Protein AF-A0A1Q6CGQ7-F1 (afdb_monomer)

Solvent-accessible surface area (backbone atoms only — not comparable to full-atom values): 7076 Å² total; per-residue (Å²): 108,68,66,56,53,50,49,49,57,49,50,59,50,43,74,74,65,78,58,80,64,65,74,59,46,64,61,37,69,80,29,73,63,43,56,51,52,49,45,46,42,61,25,47,51,44,30,48,53,50,38,45,49,40,64,42,50,50,39,47,55,44,47,71,73,70,48,56,66,70,58,40,39,51,51,42,19,49,54,59,32,58,75,46,66,91,48,56,72,70,55,39,51,51,46,32,54,50,35,41,51,44,42,52,49,34,66,76,64,72,35,59,67,61,41,26,53,53,43,23,53,50,38,47,49,44,61,73,74,70,104

Mean predicted aligned error: 9.24 Å

Foldseek 3Di:
DLVVVVVVVVVVVCVVPVDDDPPVCVVVVPDPNVVVVCLCVQQAVVLLVLLCVLLNPQLVVCVVVVHDLVVSLQVSLVVQLVVVVVDDPVVSVVSSVLSSVLSVCCVVVVDSVVSSVVRSVVRVCCVVPVD

Radius of gyration: 17.53 Å; Cα contacts (8 Å, |Δi|>4): 86; chains: 1; bounding box: 36×25×52 Å

Sequence (131 aa):
MFCTFISICFTFCYQWFDIEQSDFLDRLSDSALTLLLGFIVICLIGPVLEEIVYRGILFTVLQRTGMHTSLVLIITTSIFTFIHVQYDAQQLAFIFIYGLLLGIIRYKTNNILLCIAIHMIHNVYNLFFYI

Structure (mmCIF, N/CA/C/O backbone):
data_AF-A0A1Q6CGQ7-F1
#
_entry.id   AF-A0A1Q6CGQ7-F1
#
loop_
_atom_site.group_PDB
_atom_site.id
_atom_site.type_symbol
_atom_site.label_atom_id
_atom_site.label_alt_id
_atom_site.label_comp_id
_atom_site.label_asym_id
_atom_site.label_entity_id
_atom_site.label_seq_id
_atom_site.pdbx_PDB_ins_code
_atom_site.Cartn_x
_atom_site.Cartn_y
_atom_site.Cartn_z
_atom_site.occupancy
_atom_site.B_iso_or_equiv
_atom_site.auth_seq_id
_atom_site.auth_comp_id
_atom_site.auth_asym_id
_atom_site.auth_atom_id
_atom_site.pdbx_PDB_model_num
ATOM 1 N N . MET A 1 1 ? 2.271 -9.795 -9.336 1.00 51.25 1 MET A N 1
ATOM 2 C CA . MET A 1 1 ? 1.042 -10.363 -9.939 1.00 51.25 1 MET A CA 1
ATOM 3 C C . MET A 1 1 ? 0.122 -9.323 -10.614 1.00 51.25 1 MET A C 1
ATOM 5 O O . MET A 1 1 ? -0.874 -9.710 -11.210 1.00 51.25 1 MET A O 1
ATOM 9 N N . PHE A 1 2 ? 0.472 -8.026 -10.637 1.00 35.91 2 PHE A N 1
ATOM 10 C CA . PHE A 1 2 ? -0.165 -7.055 -11.548 1.00 35.91 2 PHE A CA 1
ATOM 11 C C . PHE A 1 2 ? 0.330 -7.219 -12.998 1.00 35.91 2 PHE A C 1
ATOM 13 O O . PHE A 1 2 ? -0.472 -7.205 -13.929 1.00 35.91 2 PHE A O 1
ATOM 20 N N . CYS A 1 3 ? 1.624 -7.519 -13.187 1.00 33.16 3 CYS A N 1
ATOM 21 C CA . CYS A 1 3 ? 2.181 -7.858 -14.502 1.00 33.16 3 CYS A CA 1
ATOM 22 C C . CYS A 1 3 ? 1.587 -9.144 -15.091 1.00 33.16 3 CYS A C 1
ATOM 24 O O . CYS A 1 3 ? 1.360 -9.188 -16.284 1.00 33.16 3 CYS A O 1
ATOM 26 N N . THR A 1 4 ? 1.238 -10.155 -14.288 1.00 42.06 4 THR A N 1
ATOM 27 C CA . THR A 1 4 ? 0.584 -11.376 -14.799 1.00 42.06 4 THR A CA 1
ATOM 28 C C . THR A 1 4 ? -0.872 -11.147 -15.200 1.00 42.06 4 THR A C 1
ATOM 30 O O . THR A 1 4 ? -1.334 -11.777 -16.139 1.00 42.06 4 THR A O 1
ATOM 33 N N . PHE A 1 5 ? -1.599 -10.232 -14.549 1.00 44.69 5 PHE A N 1
ATOM 34 C CA . PHE A 1 5 ? -2.975 -9.901 -14.944 1.00 44.69 5 PHE A CA 1
ATOM 35 C C . PHE A 1 5 ? -3.002 -9.096 -16.252 1.00 44.69 5 PHE A C 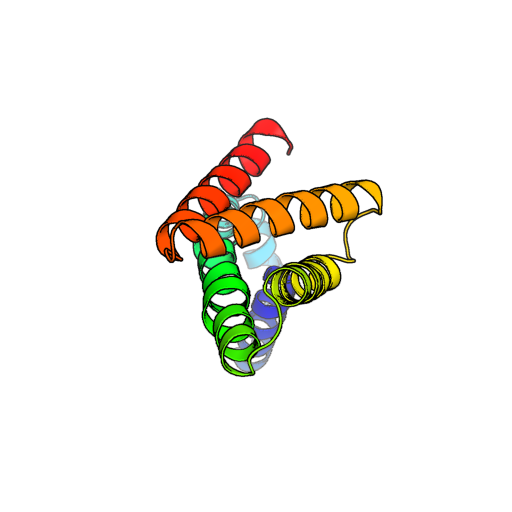1
ATOM 37 O O . PHE A 1 5 ? -3.797 -9.381 -17.143 1.00 44.69 5 PHE A O 1
ATOM 44 N N . ILE A 1 6 ? -2.059 -8.161 -16.409 1.00 50.44 6 ILE A N 1
ATOM 45 C CA . ILE A 1 6 ? -1.815 -7.455 -17.672 1.00 50.44 6 ILE A CA 1
ATOM 46 C C . ILE A 1 6 ? -1.343 -8.444 -18.745 1.00 50.44 6 ILE A C 1
ATOM 48 O O . ILE A 1 6 ? -1.924 -8.460 -19.821 1.00 50.44 6 ILE A O 1
ATOM 52 N N . SER A 1 7 ? -0.394 -9.340 -18.454 1.00 49.06 7 SER A N 1
ATOM 53 C CA . SER A 1 7 ? 0.033 -10.386 -19.392 1.00 49.06 7 SER A CA 1
ATOM 54 C C . SER A 1 7 ? -1.120 -11.296 -19.815 1.00 49.06 7 SER A C 1
ATOM 56 O O . SER A 1 7 ? -1.188 -11.634 -20.988 1.00 49.06 7 SER A O 1
ATOM 58 N N . ILE A 1 8 ? -2.058 -11.653 -18.930 1.00 54.72 8 ILE A N 1
ATOM 59 C CA . ILE A 1 8 ? -3.236 -12.464 -19.287 1.00 54.72 8 ILE A CA 1
ATOM 60 C C . ILE A 1 8 ? -4.188 -11.674 -20.194 1.00 54.72 8 ILE A C 1
ATOM 62 O O . ILE A 1 8 ? -4.586 -12.189 -21.235 1.00 54.72 8 ILE A O 1
ATOM 66 N N . CYS A 1 9 ? -4.500 -10.416 -19.864 1.00 52.16 9 CYS A N 1
ATOM 67 C CA . CYS A 1 9 ? -5.338 -9.556 -20.709 1.00 52.16 9 CYS A CA 1
ATOM 68 C C . CYS A 1 9 ? -4.704 -9.286 -22.086 1.00 52.16 9 CYS A C 1
ATOM 70 O O . CYS A 1 9 ? -5.399 -9.301 -23.100 1.00 52.16 9 CYS A O 1
ATOM 72 N N . PHE A 1 10 ? -3.385 -9.086 -22.140 1.00 54.19 10 PHE A N 1
ATOM 73 C CA . PHE A 1 10 ? -2.638 -8.925 -23.388 1.00 54.19 10 PHE A CA 1
ATOM 74 C C . PHE A 1 10 ? -2.587 -10.230 -24.190 1.00 54.19 10 PHE A C 1
ATOM 76 O O . PHE A 1 10 ? -2.827 -10.200 -25.391 1.00 54.19 10 PHE A O 1
ATOM 83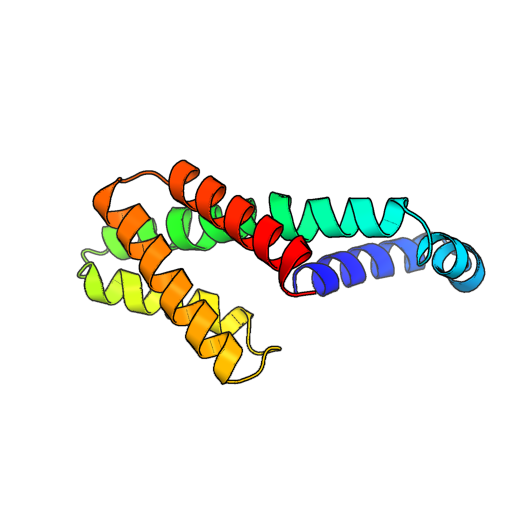 N N . THR A 1 11 ? -2.364 -11.377 -23.541 1.00 54.06 11 THR A N 1
ATOM 84 C CA . THR A 1 11 ? -2.369 -12.700 -24.195 1.00 54.06 11 THR A CA 1
ATOM 85 C C . THR A 1 11 ? -3.734 -13.004 -24.816 1.00 54.06 11 THR A C 1
ATOM 87 O O . THR A 1 11 ? -3.801 -13.466 -25.951 1.00 54.06 11 THR A O 1
ATOM 90 N N . PHE A 1 12 ? -4.826 -12.654 -24.128 1.00 53.25 12 PHE A N 1
ATOM 91 C CA . PHE A 1 12 ? -6.191 -12.812 -24.642 1.00 53.25 12 PHE A CA 1
ATOM 92 C C . PHE A 1 12 ? -6.471 -11.923 -25.866 1.00 53.25 12 PHE A C 1
ATOM 94 O O . PHE A 1 12 ? -7.191 -12.330 -26.775 1.00 53.25 12 PHE A O 1
ATOM 101 N N . CYS A 1 13 ? -5.879 -10.724 -25.906 1.00 51.56 13 CYS A N 1
ATOM 102 C CA . CYS A 1 13 ? -5.975 -9.801 -27.038 1.00 51.56 13 CYS A CA 1
ATOM 103 C C . CYS A 1 13 ? -5.171 -10.311 -28.250 1.00 51.56 13 CYS A C 1
ATOM 105 O O . CYS A 1 13 ? -5.694 -10.348 -29.360 1.00 51.56 13 CYS A O 1
ATOM 107 N N . TYR A 1 14 ? -3.940 -10.796 -28.043 1.00 53.97 14 TYR A N 1
ATOM 108 C CA . TYR A 1 14 ? -3.113 -11.382 -29.110 1.00 53.97 14 TYR A CA 1
ATOM 109 C C . TYR A 1 14 ? -3.772 -12.595 -29.769 1.00 53.97 14 TYR A C 1
ATOM 111 O O . TYR A 1 14 ? -3.732 -12.735 -30.989 1.00 53.97 14 TYR A O 1
ATOM 119 N N . GLN A 1 15 ? -4.440 -13.431 -28.974 1.00 52.06 15 GLN A N 1
ATOM 120 C CA . GLN A 1 15 ? -5.095 -14.644 -29.455 1.00 52.06 15 GLN A CA 1
ATOM 121 C C . GLN A 1 15 ? -6.335 -14.373 -30.331 1.00 52.06 15 GLN A C 1
ATOM 123 O O . GLN A 1 15 ? -6.761 -15.256 -31.068 1.00 52.06 15 GLN A O 1
ATOM 128 N N . TRP A 1 16 ? -6.906 -13.163 -30.274 1.00 54.00 16 TRP A N 1
ATOM 129 C CA . TRP A 1 16 ? -8.066 -12.746 -31.078 1.00 54.00 16 TRP A CA 1
ATOM 130 C C . TRP A 1 16 ? -7.700 -11.999 -32.370 1.00 54.00 16 TRP A C 1
ATOM 132 O O . TRP A 1 16 ? -8.543 -11.902 -33.261 1.00 54.00 16 TRP A O 1
ATOM 142 N N . PHE A 1 17 ? -6.477 -11.466 -32.475 1.00 56.16 17 PHE A N 1
ATOM 143 C CA . PHE A 1 17 ? -6.040 -10.618 -33.595 1.00 56.16 17 PHE A CA 1
ATOM 144 C C . PHE A 1 17 ? -4.965 -11.242 -34.500 1.00 56.16 17 PHE A C 1
ATOM 146 O O . PHE A 1 17 ? -4.551 -10.589 -35.453 1.00 56.16 17 PHE A O 1
ATOM 153 N N . ASP A 1 18 ? -4.545 -12.485 -34.238 1.00 48.19 18 ASP A N 1
ATOM 154 C CA . ASP A 1 18 ? -3.626 -13.268 -35.090 1.00 48.19 18 ASP A CA 1
ATOM 155 C C . ASP A 1 18 ? -2.319 -12.516 -35.441 1.00 48.19 18 ASP A C 1
ATOM 157 O O . ASP A 1 18 ? -1.840 -12.513 -36.573 1.00 48.19 18 ASP A O 1
ATOM 161 N N . ILE A 1 19 ? -1.756 -11.808 -34.453 1.00 57.69 19 ILE A N 1
ATOM 162 C CA . ILE A 1 19 ? -0.511 -11.036 -34.589 1.00 57.69 19 ILE A CA 1
ATOM 163 C C . ILE A 1 19 ? 0.666 -11.930 -34.173 1.00 57.69 19 ILE A C 1
ATOM 165 O O . ILE A 1 19 ? 0.722 -12.366 -33.021 1.00 57.69 19 ILE A O 1
ATOM 169 N N . GLU A 1 20 ? 1.624 -12.174 -35.078 1.00 52.62 20 GLU A N 1
ATOM 170 C CA . GLU A 1 20 ? 2.856 -12.916 -34.765 1.00 52.62 20 GLU A CA 1
ATOM 171 C C . GLU A 1 20 ? 3.658 -12.222 -33.650 1.00 52.62 20 GLU A C 1
ATOM 173 O O . GLU A 1 20 ? 4.081 -11.069 -33.750 1.00 52.62 20 GLU A O 1
ATOM 178 N N . GLN A 1 21 ? 3.827 -12.953 -32.548 1.00 56.19 21 GLN A N 1
ATOM 179 C CA . GLN A 1 21 ? 4.215 -12.446 -31.234 1.00 56.19 21 GLN A CA 1
ATOM 180 C C . GLN A 1 21 ? 5.735 -12.246 -31.060 1.00 56.19 21 GLN A C 1
ATOM 182 O O . GLN A 1 21 ? 6.146 -11.444 -30.224 1.00 56.19 21 GLN A O 1
ATOM 187 N N . SER A 1 22 ? 6.579 -12.946 -31.822 1.00 51.12 22 SER A N 1
ATOM 188 C CA . SER A 1 22 ? 8.020 -13.048 -31.537 1.00 51.12 22 SER A CA 1
ATOM 189 C C . SER A 1 22 ? 8.831 -11.816 -31.955 1.00 51.12 22 SER A C 1
ATOM 191 O O . SER A 1 22 ? 9.580 -11.282 -31.146 1.00 51.12 22 SER A O 1
ATOM 193 N N . A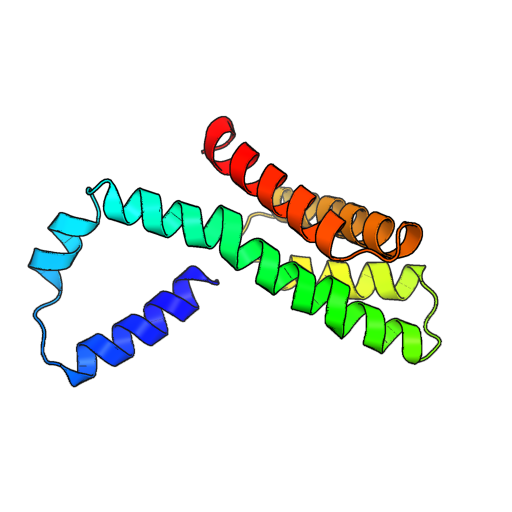SP A 1 23 ? 8.631 -11.282 -33.164 1.00 54.06 23 ASP A N 1
ATOM 194 C CA . ASP A 1 23 ? 9.492 -10.207 -33.695 1.00 54.06 23 ASP A CA 1
ATOM 195 C C . ASP A 1 23 ? 9.175 -8.813 -33.122 1.00 54.06 23 ASP A C 1
ATOM 197 O O . ASP A 1 23 ? 10.041 -7.936 -33.042 1.00 54.06 23 ASP A O 1
ATOM 201 N N . PHE A 1 24 ? 7.922 -8.584 -32.720 1.00 55.19 24 PHE A N 1
ATOM 202 C CA . PHE A 1 24 ? 7.486 -7.311 -32.142 1.00 55.19 24 PHE A CA 1
ATOM 203 C C . PHE A 1 24 ? 7.818 -7.218 -30.650 1.00 55.19 24 PHE A C 1
ATOM 205 O O . PHE A 1 24 ? 8.241 -6.159 -30.182 1.00 55.19 24 PHE A O 1
ATOM 212 N N . LEU A 1 25 ? 7.673 -8.319 -29.905 1.00 54.94 25 LEU A N 1
ATOM 213 C CA . LEU A 1 25 ? 7.983 -8.344 -28.477 1.00 54.94 25 LEU A CA 1
ATOM 214 C C . LEU A 1 25 ? 9.489 -8.302 -28.203 1.00 54.94 25 LEU A C 1
ATOM 216 O O . LEU A 1 25 ? 9.875 -7.581 -27.289 1.00 54.94 25 LEU A O 1
ATOM 220 N N . ASP A 1 26 ? 10.325 -8.942 -29.025 1.00 56.47 26 ASP A N 1
ATOM 221 C CA . ASP A 1 26 ? 11.791 -8.892 -28.875 1.00 56.47 26 ASP A CA 1
ATOM 222 C C . ASP A 1 26 ? 12.372 -7.496 -29.167 1.00 56.47 26 ASP A C 1
ATOM 224 O O . ASP A 1 26 ? 13.368 -7.075 -28.582 1.00 56.47 26 ASP A O 1
ATOM 228 N N . ARG A 1 27 ? 11.727 -6.712 -30.041 1.00 54.38 27 ARG A N 1
ATOM 229 C CA . ARG A 1 27 ? 12.113 -5.312 -30.297 1.00 54.38 27 ARG A CA 1
ATOM 230 C C . ARG A 1 27 ? 11.604 -4.341 -29.238 1.00 54.38 27 ARG A C 1
ATOM 232 O O . ARG A 1 27 ? 12.178 -3.266 -29.061 1.00 54.38 27 ARG A O 1
ATOM 239 N N . LEU A 1 28 ? 10.518 -4.693 -28.557 1.00 55.06 28 LEU A N 1
ATOM 240 C CA . LEU A 1 28 ? 9.957 -3.891 -27.479 1.00 55.06 28 LEU A CA 1
ATOM 241 C C . LEU A 1 28 ? 10.612 -4.197 -26.134 1.00 55.06 28 LEU A C 1
ATOM 243 O O . LEU A 1 28 ? 10.778 -3.259 -25.353 1.00 55.06 28 LEU A O 1
ATOM 247 N N . SER A 1 29 ? 11.013 -5.439 -25.859 1.00 55.72 29 SER A N 1
ATOM 248 C CA . SER A 1 29 ? 11.592 -5.864 -24.577 1.00 55.72 29 SER A CA 1
ATOM 249 C C . SER A 1 29 ? 12.863 -5.097 -24.201 1.00 55.72 29 SER A C 1
ATOM 251 O O . SER A 1 29 ? 13.039 -4.792 -23.026 1.00 55.72 29 SER A O 1
ATOM 253 N N . ASP A 1 30 ? 13.666 -4.682 -25.188 1.00 57.34 30 ASP A N 1
ATOM 254 C CA . ASP A 1 30 ? 14.887 -3.873 -25.007 1.00 57.34 30 ASP A CA 1
ATOM 255 C C . ASP A 1 30 ? 14.678 -2.360 -25.209 1.00 57.34 30 ASP A C 1
ATOM 257 O O . ASP A 1 30 ? 15.617 -1.561 -25.171 1.00 57.34 30 ASP A O 1
ATOM 261 N N . SER A 1 31 ? 13.439 -1.925 -25.441 1.00 67.38 31 SER A N 1
ATOM 262 C CA . SER A 1 31 ? 13.145 -0.528 -25.753 1.00 67.38 31 SER A CA 1
ATOM 263 C C . SER A 1 31 ? 12.847 0.292 -24.495 1.00 67.38 31 SER A C 1
ATOM 265 O O . SER A 1 31 ? 12.182 -0.164 -23.562 1.00 67.38 31 SER A O 1
ATOM 267 N N . ALA A 1 32 ? 13.252 1.566 -24.504 1.00 78.62 32 ALA A N 1
ATOM 268 C CA . ALA A 1 32 ? 12.906 2.545 -23.468 1.00 78.62 32 ALA A CA 1
ATOM 269 C C . ALA A 1 32 ? 11.391 2.607 -23.167 1.00 78.62 32 ALA A C 1
ATOM 271 O O . ALA A 1 32 ? 10.992 3.004 -22.073 1.00 78.62 32 ALA A O 1
ATOM 272 N N . LEU A 1 33 ? 10.548 2.180 -24.115 1.00 79.62 33 LEU A N 1
ATOM 273 C CA . LEU A 1 33 ? 9.104 2.085 -23.949 1.00 79.62 33 LEU A CA 1
ATOM 274 C C . LEU A 1 33 ? 8.695 1.013 -22.927 1.00 79.62 33 LEU A C 1
ATOM 276 O O . LEU A 1 33 ? 7.822 1.279 -22.106 1.00 79.62 33 LEU A O 1
ATOM 280 N N . THR A 1 34 ? 9.328 -0.162 -22.919 1.00 77.81 34 THR A N 1
ATOM 281 C CA . THR A 1 34 ? 9.009 -1.224 -21.945 1.00 77.81 34 THR A CA 1
ATOM 282 C C . THR A 1 34 ? 9.415 -0.821 -20.534 1.00 77.81 34 THR A C 1
ATOM 284 O O . THR A 1 34 ? 8.634 -1.002 -19.600 1.00 77.81 34 THR A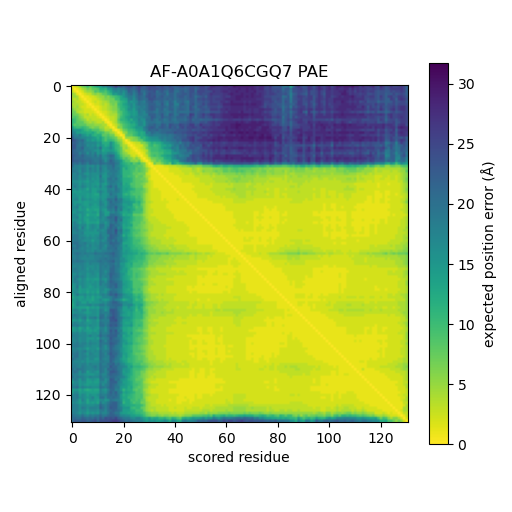 O 1
ATOM 287 N N . LEU A 1 35 ? 10.581 -0.187 -20.377 1.00 81.19 35 LEU A N 1
ATOM 288 C CA . LEU A 1 35 ? 11.009 0.373 -19.091 1.00 81.19 35 LEU A CA 1
ATOM 289 C C . LEU A 1 35 ? 10.052 1.470 -18.607 1.00 81.19 35 LEU A C 1
ATOM 291 O O . LEU A 1 35 ? 9.668 1.482 -17.438 1.00 81.19 35 LEU A O 1
ATOM 295 N N . LEU A 1 36 ? 9.611 2.353 -19.508 1.00 85.38 36 LEU A N 1
ATOM 296 C CA . LEU A 1 36 ? 8.642 3.401 -19.192 1.00 85.38 36 LEU A CA 1
ATOM 297 C C . LEU A 1 36 ? 7.285 2.821 -18.764 1.00 85.38 36 LEU A C 1
ATOM 299 O O . LEU A 1 36 ? 6.714 3.262 -17.768 1.00 85.38 36 LEU A O 1
ATOM 303 N N . LEU A 1 37 ? 6.770 1.820 -19.481 1.00 84.50 37 LEU A N 1
ATOM 304 C CA . LEU A 1 37 ? 5.514 1.155 -19.128 1.00 84.50 37 LEU A CA 1
ATOM 305 C C . LEU A 1 37 ? 5.629 0.404 -17.795 1.00 84.50 37 LEU A C 1
ATOM 307 O O . LEU A 1 37 ? 4.736 0.517 -16.954 1.00 84.50 37 LEU A O 1
ATOM 311 N N . GLY A 1 38 ? 6.742 -0.299 -17.569 1.00 82.38 38 GLY A N 1
ATOM 312 C CA . GLY A 1 38 ? 7.044 -0.959 -16.300 1.00 82.38 38 GLY A CA 1
ATOM 313 C C . GLY A 1 38 ? 7.070 0.028 -15.134 1.00 82.38 38 GLY A C 1
ATOM 314 O O . GLY A 1 38 ? 6.402 -0.204 -14.127 1.00 82.38 38 GLY A O 1
ATOM 315 N N . PHE A 1 39 ? 7.747 1.169 -15.301 1.00 87.75 39 PHE A N 1
ATOM 316 C CA . PHE A 1 39 ? 7.762 2.258 -14.322 1.00 87.75 39 PHE A CA 1
ATOM 317 C C . PHE A 1 39 ? 6.347 2.754 -14.004 1.00 87.75 39 PHE A C 1
ATOM 319 O O . PHE A 1 39 ? 5.961 2.821 -12.839 1.00 87.75 39 PHE A O 1
ATOM 326 N N . ILE A 1 40 ? 5.543 3.068 -15.025 1.00 88.25 40 ILE A N 1
ATOM 327 C CA . ILE A 1 40 ? 4.180 3.582 -14.827 1.00 88.25 40 ILE A CA 1
ATOM 328 C C . ILE A 1 40 ? 3.332 2.575 -14.042 1.00 88.25 40 ILE A C 1
ATOM 330 O O . ILE A 1 40 ? 2.625 2.955 -13.107 1.00 88.25 40 ILE A O 1
ATOM 334 N N . VAL A 1 41 ? 3.407 1.287 -14.382 1.00 87.25 41 VAL A N 1
ATOM 335 C CA . VAL A 1 41 ? 2.602 0.260 -13.713 1.00 87.25 41 VAL A CA 1
ATOM 336 C C . VAL A 1 41 ? 3.089 0.005 -12.287 1.00 87.25 41 VAL A C 1
ATOM 338 O O . VAL A 1 41 ? 2.275 0.017 -11.368 1.00 87.25 41 VAL A O 1
ATOM 341 N N . ILE A 1 42 ? 4.389 -0.208 -12.082 1.00 87.38 42 ILE A N 1
ATOM 342 C CA . ILE A 1 42 ? 4.954 -0.622 -10.787 1.00 87.38 42 ILE A CA 1
ATOM 343 C C . ILE A 1 42 ? 5.011 0.546 -9.800 1.00 87.38 42 ILE A C 1
ATOM 345 O O . ILE A 1 42 ? 4.717 0.373 -8.617 1.00 87.38 42 ILE A O 1
ATOM 349 N N . CYS A 1 43 ? 5.382 1.739 -10.262 1.00 91.81 43 CYS A N 1
ATOM 350 C CA . CYS A 1 43 ? 5.629 2.876 -9.381 1.00 91.81 43 CYS A CA 1
ATOM 351 C C . CYS A 1 43 ? 4.420 3.795 -9.219 1.00 91.81 43 CYS A C 1
ATOM 353 O O . CYS A 1 43 ? 4.348 4.489 -8.209 1.00 91.81 43 CYS A O 1
ATOM 355 N N . LEU A 1 44 ? 3.484 3.819 -10.177 1.00 92.12 44 LEU A N 1
ATOM 356 C CA . LEU A 1 44 ? 2.342 4.737 -10.136 1.00 92.12 44 LEU A CA 1
ATOM 357 C C . LEU A 1 44 ? 1.014 3.989 -10.003 1.00 92.12 44 LEU A C 1
ATOM 359 O O . LEU A 1 44 ? 0.345 4.106 -8.981 1.00 92.12 44 LEU A O 1
ATOM 363 N N . ILE A 1 45 ? 0.622 3.209 -11.012 1.00 92.06 45 ILE A N 1
ATOM 364 C CA . ILE A 1 45 ? -0.728 2.626 -11.079 1.00 92.06 45 ILE A CA 1
ATOM 365 C C . ILE A 1 45 ? -0.940 1.563 -9.994 1.00 92.06 45 ILE A C 1
ATOM 367 O O . ILE A 1 45 ? -1.969 1.587 -9.318 1.00 92.06 45 ILE A O 1
ATOM 371 N N . GLY A 1 46 ? 0.026 0.661 -9.804 1.00 91.94 46 GLY A N 1
ATOM 372 C CA . GLY A 1 46 ? -0.018 -0.393 -8.787 1.00 91.94 46 GLY A CA 1
ATOM 373 C C . GLY A 1 46 ? -0.286 0.168 -7.388 1.00 91.94 46 GLY A C 1
ATOM 374 O O . GLY A 1 46 ? -1.332 -0.151 -6.820 1.00 91.94 46 GLY A O 1
ATOM 375 N N . PRO A 1 47 ? 0.557 1.087 -6.875 1.00 96.31 47 PRO A N 1
ATOM 376 C CA . PRO A 1 47 ? 0.349 1.725 -5.577 1.00 96.31 47 PRO A CA 1
ATOM 377 C C . PRO A 1 47 ? -1.018 2.398 -5.414 1.00 96.31 47 PRO A C 1
ATOM 379 O O . PRO A 1 47 ? -1.634 2.274 -4.358 1.00 96.31 47 PRO A O 1
ATOM 382 N N . VAL A 1 48 ? -1.543 3.076 -6.447 1.00 98.19 48 VAL A N 1
ATOM 383 C CA . VAL A 1 48 ? -2.897 3.668 -6.386 1.00 98.19 48 VAL A CA 1
ATOM 384 C C . VAL A 1 48 ? -3.946 2.593 -6.131 1.00 98.19 48 VAL A C 1
ATOM 386 O O . VAL A 1 48 ? -4.765 2.727 -5.221 1.00 98.19 48 VAL A O 1
ATOM 389 N N . LEU A 1 49 ? -3.938 1.539 -6.947 1.00 97.44 49 LEU A N 1
ATOM 390 C CA . LEU A 1 49 ? -4.947 0.487 -6.886 1.00 97.44 49 LEU A CA 1
ATOM 391 C C . LEU A 1 49 ? -4.847 -0.298 -5.580 1.00 97.44 49 LEU A C 1
ATOM 393 O O . LEU A 1 49 ? -5.863 -0.545 -4.931 1.00 97.44 49 LEU A O 1
ATOM 397 N N . GLU A 1 50 ? -3.631 -0.626 -5.157 1.00 97.88 50 GLU A N 1
ATOM 398 C CA . GLU A 1 50 ? -3.378 -1.323 -3.902 1.00 97.88 50 GLU A CA 1
ATOM 399 C C . GLU A 1 50 ? -3.877 -0.512 -2.700 1.00 97.88 50 GLU A C 1
ATOM 401 O O . GLU A 1 50 ? -4.649 -1.026 -1.888 1.00 97.88 50 GLU A O 1
ATOM 406 N N . GLU A 1 51 ? -3.539 0.775 -2.594 1.00 98.50 51 GLU A N 1
ATOM 407 C CA . GLU A 1 51 ? -4.006 1.590 -1.470 1.00 98.50 51 GLU A CA 1
ATOM 408 C C . GLU A 1 51 ? -5.525 1.807 -1.482 1.00 98.50 51 GLU A C 1
ATOM 410 O O . GLU A 1 51 ? -6.154 1.771 -0.421 1.00 98.50 51 GLU A O 1
ATOM 415 N N . ILE A 1 52 ? -6.151 1.975 -2.654 1.00 98.44 52 ILE A N 1
ATOM 416 C CA . ILE A 1 52 ? -7.616 2.070 -2.755 1.00 98.44 52 ILE A CA 1
ATOM 417 C C . ILE A 1 52 ? -8.271 0.782 -2.252 1.00 98.44 52 ILE A C 1
ATOM 419 O O . ILE A 1 52 ? -9.216 0.850 -1.464 1.00 98.44 52 ILE A O 1
ATOM 423 N N . VAL A 1 53 ? -7.773 -0.385 -2.659 1.00 98.31 53 VAL A N 1
ATOM 424 C CA . VAL A 1 53 ? -8.338 -1.679 -2.256 1.00 98.31 53 VAL A CA 1
ATOM 425 C C . VAL A 1 53 ? -8.116 -1.933 -0.766 1.00 98.31 53 VAL A C 1
ATOM 427 O O . VAL A 1 53 ? -9.077 -2.187 -0.037 1.00 98.31 53 VAL A O 1
ATOM 430 N N . TYR A 1 54 ? -6.875 -1.834 -0.287 1.00 98.06 54 TYR A N 1
ATOM 431 C CA . TYR A 1 54 ? -6.522 -2.267 1.063 1.00 98.06 54 TYR A CA 1
ATOM 432 C C . TYR A 1 54 ? -6.785 -1.199 2.126 1.00 98.06 54 TYR A C 1
ATOM 434 O O . TYR A 1 54 ? -7.342 -1.526 3.171 1.00 98.06 54 TYR A O 1
ATOM 442 N N . ARG A 1 55 ? -6.424 0.069 1.880 1.00 98.25 55 ARG A N 1
ATOM 443 C CA . ARG A 1 55 ? -6.524 1.179 2.858 1.00 98.25 55 ARG A CA 1
ATOM 444 C C . ARG A 1 55 ? -7.777 2.032 2.654 1.00 98.25 55 ARG A C 1
ATOM 446 O O . ARG A 1 55 ? -8.235 2.696 3.587 1.00 98.25 55 ARG A O 1
ATOM 453 N N . GLY A 1 56 ? -8.344 2.014 1.452 1.00 98.06 56 GLY A N 1
ATOM 454 C CA . GLY A 1 56 ? -9.642 2.598 1.144 1.00 98.06 56 GLY A CA 1
ATOM 455 C C . GLY A 1 56 ? -10.773 1.648 1.521 1.00 98.06 56 GLY A C 1
ATOM 456 O O . GLY A 1 56 ? -11.401 1.820 2.562 1.00 98.06 56 GLY A O 1
ATOM 457 N N . ILE A 1 57 ? -11.035 0.650 0.684 1.00 98.38 57 ILE A N 1
ATOM 458 C CA . ILE A 1 57 ? -12.229 -0.198 0.756 1.00 98.38 57 ILE A CA 1
ATOM 459 C C . ILE A 1 57 ? -12.155 -1.158 1.945 1.00 98.38 57 ILE A C 1
ATOM 461 O O . ILE A 1 57 ? -12.963 -1.045 2.866 1.00 98.38 57 ILE A O 1
ATOM 465 N N . LEU A 1 58 ? -11.186 -2.077 1.956 1.00 98.31 58 LEU A N 1
ATOM 466 C CA . LEU A 1 58 ? -11.129 -3.159 2.940 1.00 98.31 58 LEU A CA 1
ATOM 467 C C . LEU A 1 58 ? -10.986 -2.624 4.370 1.00 98.31 58 LEU A C 1
ATOM 469 O O . LEU A 1 58 ? -11.765 -2.993 5.247 1.00 98.31 58 LEU A O 1
ATOM 473 N N . PHE A 1 59 ? -10.041 -1.707 4.594 1.00 98.44 59 PHE A N 1
ATOM 474 C CA . PHE A 1 59 ? -9.842 -1.062 5.892 1.00 98.44 59 PHE A CA 1
ATOM 475 C C . PHE A 1 59 ? -11.118 -0.378 6.403 1.00 98.44 59 PHE A C 1
ATOM 477 O O . PHE A 1 59 ? -11.503 -0.564 7.556 1.00 98.44 59 PHE A O 1
ATOM 484 N N . THR A 1 60 ? -11.809 0.379 5.542 1.00 98.00 60 THR A N 1
ATOM 485 C CA . THR A 1 60 ? -13.040 1.091 5.921 1.00 98.00 60 THR A CA 1
ATOM 486 C C . THR A 1 60 ? -14.183 0.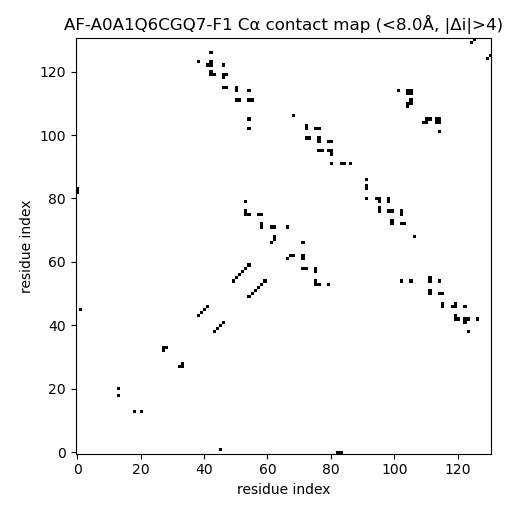126 6.216 1.00 98.00 60 THR A C 1
ATOM 488 O O . THR A 1 60 ? -14.914 0.329 7.184 1.00 98.00 60 THR A O 1
ATOM 491 N N . VAL A 1 61 ? -14.344 -0.927 5.409 1.00 98.38 61 VAL A N 1
ATOM 492 C CA . VAL A 1 61 ? -15.371 -1.956 5.627 1.00 98.38 61 VAL A CA 1
ATOM 493 C C . VAL A 1 61 ? -15.165 -2.626 6.982 1.00 98.38 61 VAL A C 1
ATOM 495 O O . VAL A 1 61 ? -16.103 -2.669 7.772 1.00 98.38 61 VAL A O 1
ATOM 498 N N . LEU A 1 62 ? -13.943 -3.066 7.290 1.00 98.25 62 LEU A N 1
ATOM 499 C CA . LEU A 1 62 ? -13.628 -3.716 8.564 1.00 98.25 62 LEU A CA 1
ATOM 500 C C . LEU A 1 62 ? -13.795 -2.769 9.761 1.00 98.25 62 LEU A C 1
ATOM 502 O O . LEU A 1 62 ? -14.361 -3.160 10.776 1.00 98.25 62 LEU A O 1
ATOM 506 N N . GLN A 1 63 ? -13.385 -1.501 9.653 1.00 97.06 63 GLN A N 1
ATOM 507 C CA . GLN A 1 63 ? -13.646 -0.532 10.724 1.00 97.06 63 GLN A CA 1
ATOM 508 C C . GLN A 1 63 ? -15.145 -0.315 10.967 1.00 97.06 63 GLN A C 1
ATOM 510 O O . GLN A 1 63 ? -15.575 -0.204 12.115 1.00 97.06 63 GLN A O 1
ATOM 515 N N . ARG A 1 64 ? -15.962 -0.288 9.906 1.00 97.38 64 ARG A N 1
ATOM 516 C CA . ARG A 1 64 ? -17.419 -0.108 10.015 1.00 97.38 64 ARG A CA 1
ATOM 517 C C . ARG A 1 64 ? -18.133 -1.277 10.686 1.00 97.38 64 ARG A C 1
ATOM 519 O O . ARG A 1 64 ? -19.224 -1.068 11.205 1.00 97.38 64 ARG A O 1
ATOM 526 N N . THR A 1 65 ? -17.536 -2.470 10.739 1.00 97.81 65 THR A N 1
ATOM 527 C CA . THR A 1 65 ? -18.102 -3.585 11.519 1.00 97.81 65 THR A CA 1
ATOM 528 C C . THR A 1 65 ? -17.893 -3.421 13.029 1.00 97.81 65 THR A C 1
ATOM 530 O O . THR A 1 65 ? -18.286 -4.301 13.788 1.00 97.81 65 THR A O 1
ATOM 533 N N . GLY A 1 66 ? -17.235 -2.345 13.480 1.00 96.50 66 GLY A N 1
ATOM 534 C CA . GLY A 1 66 ? -16.848 -2.150 14.879 1.00 96.50 66 GLY A CA 1
ATOM 535 C C . GLY A 1 66 ? -15.595 -2.933 15.280 1.00 96.50 66 GLY A C 1
ATOM 536 O O . GLY A 1 66 ? -15.304 -3.065 16.468 1.00 96.50 66 GLY A O 1
ATOM 537 N N . MET A 1 67 ? -14.849 -3.471 14.309 1.00 97.69 67 MET A N 1
ATOM 538 C CA . MET A 1 67 ? -13.615 -4.201 14.580 1.00 97.69 67 MET A CA 1
ATOM 539 C C . MET A 1 67 ? -12.556 -3.276 15.191 1.00 97.69 67 MET A C 1
ATOM 541 O O . MET A 1 67 ? -12.330 -2.163 14.713 1.00 97.69 67 MET A O 1
ATOM 545 N N . HIS A 1 68 ? -11.859 -3.761 16.221 1.00 97.62 68 HIS A N 1
ATOM 546 C CA . HIS A 1 68 ? -10.777 -3.011 16.851 1.00 97.62 68 HIS A CA 1
ATOM 547 C C . HIS A 1 68 ? -9.673 -2.670 15.839 1.00 97.62 68 HIS A C 1
ATOM 549 O O . HIS A 1 68 ? -9.215 -3.543 15.099 1.00 97.62 68 HIS A O 1
ATOM 555 N N . THR A 1 69 ? -9.193 -1.423 15.849 1.00 95.88 69 THR A N 1
ATOM 556 C CA . THR A 1 69 ? -8.222 -0.908 14.869 1.00 95.88 69 THR A CA 1
ATOM 557 C C . THR A 1 69 ? -6.990 -1.797 14.718 1.00 95.88 69 THR A C 1
ATOM 559 O O . THR A 1 69 ? -6.551 -2.034 13.597 1.00 95.88 69 THR A O 1
ATOM 562 N N . SER A 1 70 ? -6.438 -2.327 15.815 1.00 97.56 70 SER A N 1
ATOM 563 C CA . SER A 1 70 ? -5.266 -3.213 15.744 1.00 97.56 70 SER A CA 1
ATOM 564 C C . SER A 1 70 ? -5.532 -4.470 14.917 1.00 97.56 70 SER A C 1
ATOM 566 O O . SER A 1 70 ? -4.657 -4.903 14.175 1.00 97.56 70 SER A O 1
ATOM 568 N N . LEU A 1 71 ? -6.741 -5.033 15.003 1.00 98.06 71 LEU A N 1
ATOM 569 C CA . LEU A 1 71 ? -7.113 -6.211 14.227 1.00 98.06 71 LEU A CA 1
ATOM 570 C C . LEU A 1 71 ? -7.346 -5.847 12.757 1.00 98.06 71 LEU A C 1
ATOM 572 O O . LEU A 1 71 ? -6.881 -6.571 11.883 1.00 98.06 71 LEU A O 1
ATOM 576 N N . VAL A 1 72 ? -7.967 -4.692 12.485 1.00 98.50 72 VAL A N 1
ATOM 577 C CA . VAL A 1 72 ? -8.094 -4.168 11.116 1.00 98.50 72 VAL A CA 1
ATOM 578 C C . VAL A 1 72 ? -6.715 -4.026 10.472 1.00 98.50 72 VAL A C 1
ATOM 580 O O . VAL A 1 72 ? -6.506 -4.548 9.383 1.00 98.50 72 VAL A O 1
ATOM 583 N N . LEU A 1 73 ? -5.760 -3.395 11.166 1.00 98.31 73 LEU A N 1
ATOM 584 C CA . LEU A 1 73 ? -4.385 -3.228 10.687 1.00 98.31 73 LEU A CA 1
ATOM 585 C C . LEU A 1 73 ? -3.741 -4.572 10.344 1.00 98.31 73 LEU A C 1
ATOM 587 O O . LEU A 1 73 ? -3.238 -4.740 9.234 1.00 98.31 73 LEU A O 1
ATOM 591 N N . ILE A 1 74 ? -3.795 -5.534 11.271 1.00 98.38 74 ILE A N 1
ATOM 592 C CA . ILE A 1 74 ? -3.208 -6.862 11.074 1.00 98.38 74 ILE A CA 1
ATOM 593 C C . ILE A 1 74 ? -3.850 -7.561 9.875 1.00 98.38 74 ILE A C 1
ATOM 595 O O . ILE A 1 74 ? -3.125 -8.071 9.026 1.00 98.38 74 ILE A O 1
ATOM 599 N N . ILE A 1 75 ? -5.180 -7.560 9.758 1.00 98.44 75 ILE A N 1
ATOM 600 C CA . ILE A 1 75 ? -5.888 -8.246 8.669 1.00 98.44 75 ILE A CA 1
ATOM 601 C C . ILE A 1 75 ? -5.572 -7.600 7.321 1.00 98.44 75 ILE A C 1
ATOM 603 O O . ILE A 1 75 ? -5.152 -8.298 6.398 1.00 98.44 75 ILE A O 1
ATOM 607 N N . THR A 1 76 ? -5.726 -6.277 7.198 1.00 98.25 76 THR A N 1
ATOM 608 C CA . THR A 1 76 ? -5.482 -5.594 5.919 1.00 98.25 76 THR A CA 1
ATOM 609 C C . THR A 1 76 ? -4.043 -5.758 5.458 1.00 98.25 76 THR A C 1
ATOM 611 O O . THR A 1 76 ? -3.803 -5.992 4.277 1.00 98.25 76 THR A O 1
ATOM 614 N N . THR A 1 77 ? -3.090 -5.697 6.390 1.00 98.50 77 THR A N 1
ATOM 615 C CA . THR A 1 77 ? -1.677 -5.866 6.065 1.00 98.50 77 THR A CA 1
ATOM 616 C C . THR A 1 77 ? -1.335 -7.316 5.756 1.00 98.50 77 THR A C 1
ATOM 618 O O . THR A 1 77 ? -0.592 -7.559 4.816 1.00 98.50 77 THR A O 1
ATOM 621 N N . SER A 1 78 ? -1.904 -8.287 6.472 1.00 98.50 78 SER A N 1
ATOM 622 C CA . SER A 1 78 ? -1.660 -9.708 6.190 1.00 98.50 78 SER A CA 1
ATOM 623 C C . SER A 1 78 ? -2.142 -10.087 4.794 1.00 98.50 78 SER A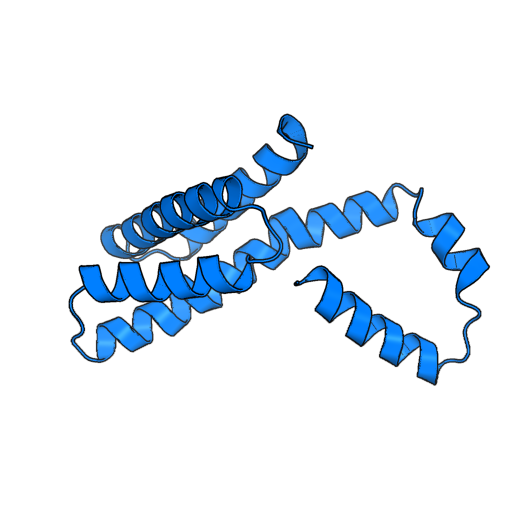 C 1
ATOM 625 O O . SER A 1 78 ? -1.421 -10.760 4.067 1.00 98.50 78 SER A O 1
ATOM 627 N N . ILE A 1 79 ? -3.328 -9.619 4.388 1.00 98.25 79 ILE A N 1
ATOM 628 C CA . ILE A 1 79 ? -3.857 -9.870 3.040 1.00 98.25 79 ILE A CA 1
ATOM 629 C C . ILE A 1 79 ? -2.983 -9.171 1.991 1.00 98.25 79 ILE A C 1
ATOM 631 O O . ILE A 1 79 ? -2.620 -9.792 0.993 1.00 98.25 79 ILE A O 1
ATOM 635 N N . PHE A 1 80 ? -2.590 -7.916 2.239 1.00 97.56 80 PHE A N 1
ATOM 636 C CA . PHE A 1 80 ? -1.659 -7.194 1.373 1.00 97.56 80 PHE A CA 1
ATOM 637 C C . PHE A 1 80 ? -0.331 -7.947 1.211 1.00 97.56 80 PHE A C 1
ATOM 639 O O . PHE A 1 80 ? 0.125 -8.138 0.095 1.00 97.56 80 PHE A O 1
ATOM 646 N N . THR A 1 81 ? 0.279 -8.442 2.286 1.00 97.69 81 THR A N 1
ATOM 647 C CA . THR A 1 81 ? 1.519 -9.231 2.212 1.00 97.69 81 THR A CA 1
ATOM 648 C C . THR A 1 81 ? 1.305 -10.582 1.532 1.00 97.69 81 THR A C 1
ATOM 650 O O . THR A 1 81 ? 2.163 -11.033 0.782 1.00 97.69 81 THR A O 1
ATOM 653 N N . PHE A 1 82 ? 0.161 -11.232 1.746 1.00 96.69 82 PHE A N 1
ATOM 654 C CA . PHE A 1 82 ? -0.120 -12.546 1.174 1.00 96.69 82 PHE A CA 1
ATOM 655 C C . PHE A 1 82 ? -0.204 -12.520 -0.356 1.00 96.69 82 PHE A C 1
ATOM 657 O O . PHE A 1 82 ? 0.282 -13.434 -1.012 1.00 96.69 82 PHE A O 1
ATOM 664 N N . ILE A 1 83 ? -0.727 -11.455 -0.968 1.00 94.31 83 ILE A N 1
ATOM 665 C CA . ILE A 1 83 ? -0.711 -11.342 -2.439 1.00 94.31 83 ILE A CA 1
ATOM 666 C C . ILE A 1 83 ? 0.701 -11.127 -3.023 1.00 94.31 83 ILE A C 1
ATOM 668 O O . ILE A 1 83 ? 0.857 -11.064 -4.242 1.00 94.31 83 ILE A O 1
ATOM 672 N N . HIS A 1 84 ? 1.716 -11.007 -2.161 1.00 90.62 84 HIS A N 1
ATOM 673 C CA . HIS A 1 84 ? 3.117 -10.815 -2.513 1.00 90.62 84 HIS A CA 1
ATOM 674 C C . HIS A 1 84 ? 3.995 -12.057 -2.276 1.00 90.62 84 HIS A C 1
ATOM 676 O O . HIS A 1 84 ? 5.216 -11.952 -2.378 1.00 90.62 84 HIS A O 1
ATOM 682 N N . VAL A 1 85 ? 3.410 -13.234 -2.001 1.00 92.81 85 VAL A N 1
ATOM 683 C CA . VAL A 1 85 ? 4.138 -14.495 -1.713 1.00 92.81 85 VAL A CA 1
ATOM 684 C C . VAL A 1 85 ? 5.103 -14.979 -2.803 1.00 92.81 85 VAL A C 1
ATOM 686 O O . VAL A 1 85 ? 5.838 -15.932 -2.572 1.00 92.81 85 VAL A O 1
ATOM 689 N N . GLN A 1 86 ? 5.146 -14.338 -3.974 1.00 90.69 86 GLN A N 1
ATOM 690 C CA . GLN A 1 86 ? 6.207 -14.570 -4.959 1.00 90.69 86 GLN A CA 1
ATOM 691 C C . GLN A 1 86 ? 7.607 -14.142 -4.480 1.00 90.69 86 GLN A C 1
ATOM 693 O O . GLN A 1 86 ? 8.597 -14.534 -5.091 1.00 90.69 86 GLN A O 1
ATOM 698 N N . TYR A 1 87 ? 7.690 -13.309 -3.441 1.00 89.50 87 TYR A N 1
ATOM 699 C CA . TYR A 1 87 ? 8.945 -12.848 -2.856 1.00 89.50 87 TYR A CA 1
ATOM 700 C C . TYR A 1 87 ? 9.447 -13.784 -1.753 1.00 89.50 87 TYR A C 1
ATOM 702 O O . TYR A 1 87 ? 8.683 -14.554 -1.170 1.00 89.50 87 TYR A O 1
ATOM 710 N N . ASP A 1 88 ? 10.742 -13.699 -1.443 1.00 93.75 88 ASP A N 1
ATOM 711 C CA . ASP A 1 88 ? 11.328 -14.483 -0.357 1.00 93.75 88 ASP A CA 1
ATOM 712 C C . ASP A 1 88 ? 10.805 -14.048 1.029 1.00 93.75 88 ASP A C 1
ATOM 714 O O . ASP A 1 88 ? 10.179 -12.998 1.207 1.00 93.75 88 ASP A O 1
ATOM 718 N N . ALA A 1 89 ? 11.065 -14.871 2.048 1.00 94.94 89 ALA A N 1
ATOM 719 C CA . ALA A 1 89 ? 10.567 -14.628 3.401 1.00 94.94 89 ALA A CA 1
ATOM 720 C C . ALA A 1 89 ? 11.057 -13.296 4.004 1.00 94.94 89 ALA A C 1
ATOM 722 O O . ALA A 1 89 ? 10.333 -12.666 4.777 1.00 94.94 89 ALA A O 1
ATOM 723 N N . GLN A 1 90 ? 12.268 -12.856 3.650 1.00 94.75 90 GLN A N 1
ATOM 724 C CA . GLN A 1 90 ? 12.837 -11.606 4.146 1.00 94.75 90 GLN A CA 1
ATOM 725 C C . GLN A 1 90 ? 12.097 -10.406 3.542 1.00 94.75 90 GLN A C 1
ATOM 727 O O . GLN A 1 90 ? 11.686 -9.497 4.264 1.00 94.75 90 GLN A O 1
ATOM 732 N N . GLN A 1 91 ? 11.863 -10.424 2.234 1.00 92.62 91 GLN A N 1
ATOM 733 C CA . GLN A 1 91 ? 11.107 -9.405 1.511 1.00 92.62 91 GLN A CA 1
ATOM 734 C C . GLN A 1 91 ? 9.650 -9.357 1.979 1.00 92.62 91 GLN A C 1
ATOM 736 O O . GLN A 1 91 ? 9.122 -8.274 2.229 1.00 92.62 91 GLN A O 1
ATOM 741 N N . LEU A 1 92 ? 9.015 -10.510 2.204 1.00 95.06 92 LEU A N 1
ATOM 742 C CA . LEU A 1 92 ? 7.668 -10.576 2.776 1.00 95.06 92 LEU A CA 1
ATOM 743 C C . LEU A 1 92 ? 7.586 -9.935 4.164 1.00 95.06 92 LEU A C 1
ATOM 745 O O . LEU A 1 92 ? 6.626 -9.214 4.447 1.00 95.06 92 LEU A O 1
ATOM 749 N N . ALA A 1 93 ? 8.596 -10.140 5.015 1.00 97.62 93 ALA A N 1
ATOM 750 C CA . ALA A 1 93 ? 8.663 -9.484 6.316 1.00 97.62 93 ALA A CA 1
ATOM 751 C C . ALA A 1 93 ? 8.743 -7.953 6.175 1.00 97.62 93 ALA A C 1
ATOM 753 O O . ALA A 1 93 ? 8.021 -7.235 6.872 1.00 97.62 93 ALA A O 1
ATOM 754 N N . PHE A 1 94 ? 9.543 -7.442 5.232 1.00 96.12 94 PHE A N 1
ATOM 755 C CA . PHE A 1 94 ? 9.595 -6.005 4.939 1.00 96.12 94 PHE A CA 1
ATOM 756 C C . PHE A 1 94 ? 8.265 -5.467 4.410 1.00 96.12 94 PHE A C 1
ATOM 758 O O . PHE A 1 94 ? 7.793 -4.442 4.900 1.00 96.12 94 PHE A O 1
ATOM 765 N N . ILE A 1 95 ? 7.619 -6.172 3.478 1.00 97.12 95 ILE A N 1
ATOM 766 C CA . ILE A 1 95 ? 6.306 -5.801 2.928 1.00 97.12 95 ILE A CA 1
ATOM 767 C C . ILE A 1 95 ? 5.253 -5.747 4.039 1.00 97.12 95 ILE A C 1
ATOM 769 O O . ILE A 1 95 ? 4.436 -4.828 4.072 1.00 97.12 95 ILE A O 1
ATOM 773 N N . PHE A 1 96 ? 5.281 -6.691 4.982 1.00 98.38 96 PHE A N 1
ATOM 774 C CA . PHE A 1 96 ? 4.389 -6.684 6.141 1.00 98.38 96 PHE A CA 1
ATOM 775 C C . PHE A 1 96 ? 4.630 -5.479 7.054 1.00 98.38 96 PHE A C 1
ATOM 777 O O . PHE A 1 96 ? 3.692 -4.759 7.396 1.00 98.38 96 PHE A O 1
ATOM 784 N N . ILE A 1 97 ? 5.883 -5.204 7.422 1.00 98.44 97 ILE A N 1
ATOM 785 C CA . ILE A 1 97 ? 6.225 -4.052 8.272 1.00 98.44 97 ILE A CA 1
ATOM 786 C C . ILE A 1 97 ? 5.834 -2.739 7.582 1.00 98.44 97 ILE A C 1
ATOM 788 O O . ILE A 1 97 ? 5.208 -1.870 8.195 1.00 98.44 97 ILE A O 1
ATOM 792 N N . TYR A 1 98 ? 6.145 -2.609 6.294 1.00 98.25 98 TYR A N 1
ATOM 793 C CA 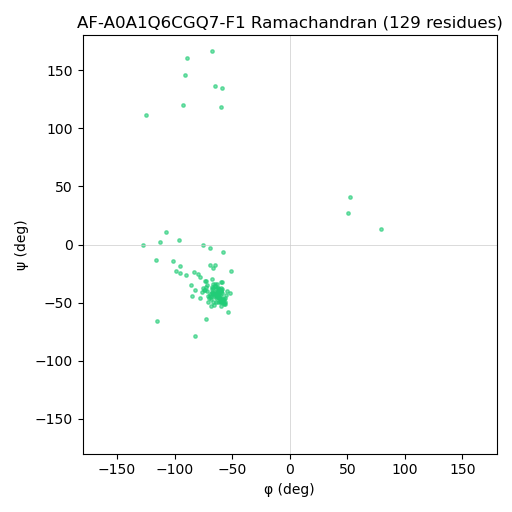. TYR A 1 98 ? 5.775 -1.452 5.487 1.00 98.25 98 TYR A CA 1
ATOM 794 C C . TYR A 1 98 ? 4.253 -1.295 5.389 1.00 98.25 98 TYR A C 1
ATOM 796 O O . TYR A 1 98 ? 3.707 -0.206 5.579 1.00 98.25 98 TYR A O 1
ATOM 804 N N . GLY A 1 99 ? 3.540 -2.402 5.186 1.00 98.31 99 GLY A N 1
ATOM 805 C CA . GLY A 1 99 ? 2.091 -2.398 5.124 1.00 98.31 99 GLY A CA 1
ATOM 806 C C . GLY A 1 99 ? 1.428 -1.994 6.446 1.00 98.31 99 GLY A C 1
ATOM 807 O O . GLY A 1 99 ? 0.424 -1.273 6.421 1.00 98.31 99 GLY A O 1
ATOM 808 N N . LEU A 1 100 ? 2.003 -2.383 7.592 1.00 98.62 100 LEU A N 1
ATOM 809 C CA . LEU A 1 100 ? 1.585 -1.901 8.913 1.00 98.62 100 LEU A CA 1
ATOM 810 C C . LEU A 1 100 ? 1.801 -0.393 9.042 1.00 98.62 100 LEU A C 1
ATOM 812 O O . LEU A 1 100 ? 0.903 0.304 9.512 1.00 98.62 100 LEU A O 1
ATOM 816 N N . LEU A 1 101 ? 2.951 0.122 8.600 1.00 98.56 101 LEU A N 1
ATOM 817 C CA . LEU A 1 101 ? 3.253 1.553 8.628 1.00 98.56 101 LEU A CA 1
ATOM 818 C C . LEU A 1 101 ? 2.235 2.361 7.811 1.00 98.56 101 LEU A C 1
ATOM 820 O O . LEU A 1 101 ? 1.659 3.316 8.336 1.00 98.56 101 LEU A O 1
ATOM 824 N N . LEU A 1 102 ? 1.933 1.941 6.578 1.00 98.62 102 LEU A N 1
ATOM 825 C CA . LEU A 1 102 ? 0.894 2.574 5.757 1.00 98.62 102 LEU A CA 1
ATOM 826 C C . LEU A 1 102 ? -0.491 2.490 6.408 1.00 98.62 102 LEU A C 1
ATOM 828 O O . LEU A 1 102 ? -1.231 3.473 6.408 1.00 98.62 102 LEU A O 1
ATOM 832 N N . GLY A 1 103 ? -0.828 1.354 7.025 1.00 98.31 103 GLY A N 1
ATOM 833 C CA . GLY A 1 103 ? -2.065 1.197 7.788 1.00 98.31 103 GLY A CA 1
ATOM 834 C C . GLY A 1 103 ? -2.156 2.160 8.980 1.00 98.31 103 GLY A C 1
ATOM 835 O O . GLY A 1 103 ? -3.195 2.782 9.201 1.00 98.31 103 GLY A O 1
ATOM 836 N N . ILE A 1 104 ? -1.066 2.341 9.732 1.00 98.62 104 ILE A N 1
ATOM 837 C CA . ILE A 1 104 ? -1.001 3.282 10.861 1.00 98.62 104 ILE A CA 1
ATOM 838 C C . ILE A 1 104 ? -1.168 4.720 10.365 1.00 98.62 104 ILE A C 1
ATOM 840 O O . ILE A 1 104 ? -1.902 5.494 10.983 1.00 98.62 104 ILE A O 1
ATOM 844 N N . ILE A 1 105 ? -0.532 5.079 9.247 1.00 98.44 105 ILE A N 1
ATOM 845 C CA . ILE A 1 105 ? -0.696 6.395 8.615 1.00 98.44 105 ILE A CA 1
ATOM 846 C C . ILE A 1 105 ? -2.154 6.597 8.213 1.00 98.44 105 ILE A C 1
ATOM 848 O O . ILE A 1 105 ? -2.750 7.610 8.586 1.00 98.44 105 ILE A O 1
ATOM 852 N N . ARG A 1 106 ? -2.763 5.616 7.537 1.00 98.19 106 ARG A N 1
ATOM 853 C CA . ARG A 1 106 ? -4.180 5.643 7.160 1.00 98.19 106 ARG A CA 1
ATOM 854 C C . ARG A 1 106 ? -5.087 5.847 8.370 1.00 98.19 106 ARG A C 1
ATOM 856 O O . ARG A 1 106 ? -6.036 6.627 8.281 1.00 98.19 106 ARG A O 1
ATOM 863 N N . TYR A 1 107 ? -4.811 5.164 9.480 1.00 98.12 107 TYR A N 1
ATOM 864 C CA . TYR A 1 107 ? -5.587 5.282 10.714 1.00 98.12 107 TYR A CA 1
ATOM 865 C C . TYR A 1 107 ? -5.453 6.669 11.349 1.00 98.12 107 TYR A C 1
ATOM 867 O O . TYR A 1 107 ? -6.457 7.303 11.659 1.00 98.12 107 TYR A O 1
ATOM 875 N N . LYS A 1 108 ? -4.219 7.157 11.515 1.00 98.12 108 LYS A N 1
ATOM 876 C CA . LYS A 1 108 ? -3.940 8.424 12.205 1.00 98.12 108 LYS A CA 1
ATOM 877 C C . LYS A 1 108 ? -4.353 9.656 11.404 1.00 98.12 108 LYS A C 1
ATOM 879 O O . LYS A 1 108 ? -4.741 10.655 11.996 1.00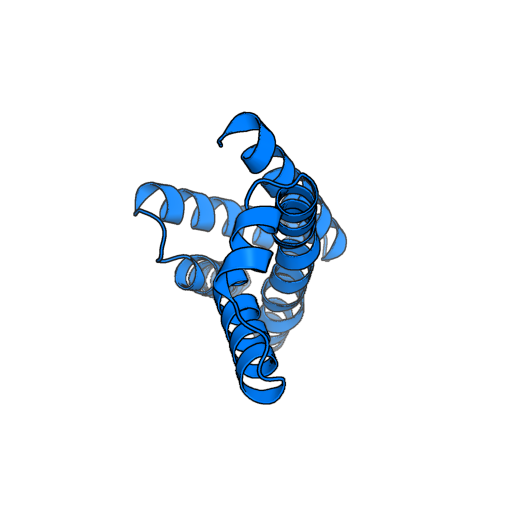 98.12 108 LYS A O 1
ATOM 884 N N . THR A 1 109 ? -4.232 9.606 10.080 1.00 97.69 109 THR A N 1
ATOM 885 C CA . THR A 1 109 ? -4.448 10.778 9.210 1.00 97.69 109 THR A CA 1
ATOM 886 C C . THR A 1 109 ? -5.805 10.778 8.521 1.00 97.69 109 THR A C 1
ATOM 888 O O . THR A 1 109 ? -6.206 11.790 7.954 1.00 97.69 109 THR A O 1
ATOM 891 N N . ASN A 1 110 ? -6.503 9.640 8.533 1.00 97.00 110 ASN A N 1
ATOM 892 C CA . ASN A 1 110 ? -7.710 9.406 7.751 1.00 97.00 110 ASN A CA 1
ATOM 893 C C . ASN A 1 110 ? -7.568 9.746 6.247 1.00 97.00 110 ASN A C 1
ATOM 895 O O . ASN A 1 110 ? -8.550 10.088 5.594 1.00 97.00 110 ASN A O 1
ATOM 899 N N . ASN A 1 111 ? -6.352 9.664 5.692 1.00 97.56 111 ASN A N 1
ATOM 900 C CA . ASN A 1 111 ? -6.046 10.143 4.346 1.00 97.56 111 ASN A CA 1
ATOM 901 C C . ASN A 1 111 ? -5.424 9.037 3.480 1.00 97.56 111 ASN A C 1
ATOM 903 O O . ASN A 1 111 ? -4.281 8.639 3.694 1.00 97.56 111 ASN A O 1
ATOM 907 N N . ILE A 1 112 ? -6.167 8.570 2.471 1.00 98.06 112 ILE A N 1
ATOM 908 C CA . ILE A 1 112 ? -5.672 7.551 1.531 1.00 98.06 112 ILE A CA 1
ATOM 909 C C . ILE A 1 112 ? -4.640 8.119 0.551 1.00 98.06 112 ILE A C 1
ATOM 911 O O . ILE A 1 112 ? -3.737 7.401 0.139 1.00 98.06 112 ILE A O 1
ATOM 915 N N . LEU A 1 113 ? -4.749 9.402 0.187 1.00 98.25 113 LEU A N 1
ATOM 916 C CA . LEU A 1 113 ? -3.853 10.033 -0.785 1.00 98.25 113 LEU A CA 1
ATOM 917 C C . LEU A 1 113 ? -2.433 10.130 -0.232 1.00 98.25 113 LEU A C 1
ATOM 919 O O . LEU A 1 113 ? -1.472 9.963 -0.974 1.00 98.25 113 LEU A O 1
ATOM 923 N N . LEU A 1 114 ? -2.303 10.339 1.081 1.00 98.19 114 LEU A N 1
ATOM 924 C CA . LEU A 1 114 ? -1.006 10.308 1.750 1.00 98.19 114 LEU A CA 1
ATOM 925 C C . LEU A 1 114 ? -0.371 8.911 1.679 1.00 98.19 114 LEU A C 1
ATOM 927 O O . LEU A 1 114 ? 0.817 8.803 1.389 1.00 98.19 114 LEU A O 1
ATOM 931 N N . CYS A 1 115 ? -1.154 7.850 1.894 1.00 98.31 115 CYS A N 1
ATOM 932 C CA . CYS A 1 115 ? -0.673 6.476 1.737 1.00 98.31 115 CYS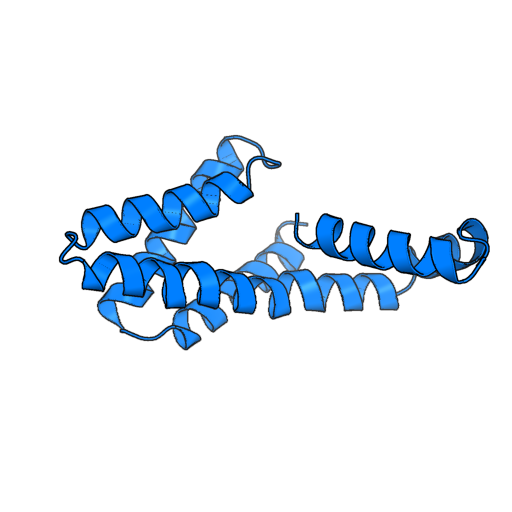 A CA 1
ATOM 933 C C . CYS A 1 115 ? -0.234 6.203 0.293 1.00 98.31 115 CYS A C 1
ATOM 935 O O . CYS A 1 115 ? 0.860 5.687 0.092 1.00 98.31 115 CYS A O 1
ATOM 937 N N . ILE A 1 116 ? -1.031 6.624 -0.698 1.00 98.69 116 ILE A N 1
ATOM 938 C CA . ILE A 1 116 ? -0.699 6.498 -2.126 1.00 98.69 116 ILE A CA 1
ATOM 939 C C . ILE A 1 116 ? 0.625 7.195 -2.434 1.00 98.69 116 ILE A C 1
ATOM 941 O O . ILE A 1 116 ? 1.511 6.585 -3.023 1.00 98.69 116 ILE A O 1
ATOM 945 N N . ALA A 1 117 ? 0.785 8.451 -2.011 1.00 98.50 117 ALA A N 1
ATOM 946 C CA . ALA A 1 117 ? 1.998 9.217 -2.277 1.00 98.50 117 ALA A CA 1
ATOM 947 C C . ALA A 1 117 ? 3.238 8.551 -1.660 1.00 98.50 117 ALA A C 1
ATOM 949 O O . ALA A 1 117 ? 4.252 8.393 -2.336 1.00 98.50 117 ALA A O 1
ATOM 950 N N . ILE A 1 118 ? 3.153 8.110 -0.401 1.00 98.38 118 ILE A N 1
ATOM 951 C CA . ILE A 1 118 ? 4.260 7.424 0.282 1.00 98.38 118 ILE A CA 1
ATOM 952 C C . ILE A 1 118 ? 4.585 6.088 -0.400 1.00 98.38 118 ILE A C 1
ATOM 954 O O . ILE A 1 118 ? 5.761 5.750 -0.536 1.00 98.38 118 ILE A O 1
ATOM 958 N N . HIS A 1 119 ? 3.572 5.356 -0.864 1.00 98.25 119 HIS A N 1
ATOM 959 C CA . HIS A 1 119 ? 3.747 4.086 -1.566 1.00 98.25 119 HIS A CA 1
ATOM 960 C C . HIS A 1 119 ? 4.379 4.268 -2.950 1.00 98.25 119 HIS A C 1
ATOM 962 O O . HIS A 1 119 ? 5.355 3.591 -3.267 1.00 98.25 119 HIS A O 1
ATOM 968 N N . MET A 1 120 ? 3.932 5.254 -3.731 1.00 97.88 120 MET A N 1
ATOM 969 C CA . MET A 1 120 ? 4.588 5.615 -4.991 1.00 97.88 120 MET A CA 1
ATOM 970 C C . MET A 1 120 ? 6.051 5.998 -4.776 1.00 97.88 120 MET A C 1
ATOM 972 O O . MET A 1 120 ? 6.926 5.476 -5.460 1.00 97.88 120 MET A O 1
ATOM 976 N N . ILE A 1 121 ? 6.335 6.875 -3.806 1.00 97.31 121 ILE A N 1
ATOM 977 C CA . ILE A 1 121 ? 7.706 7.307 -3.499 1.00 97.31 121 ILE A CA 1
ATOM 978 C C . ILE A 1 121 ? 8.573 6.107 -3.118 1.00 97.31 121 ILE A C 1
ATOM 980 O O . ILE A 1 121 ? 9.710 6.009 -3.575 1.00 97.31 121 ILE A O 1
ATOM 984 N N . HIS A 1 122 ? 8.044 5.178 -2.318 1.00 95.25 122 HIS A N 1
ATOM 985 C CA . HIS A 1 122 ? 8.777 3.977 -1.939 1.00 95.25 122 HIS A CA 1
ATOM 986 C C . HIS A 1 122 ? 9.069 3.070 -3.140 1.00 95.25 122 HIS A C 1
ATOM 988 O O . HIS A 1 122 ? 10.203 2.624 -3.291 1.00 95.25 122 HIS A O 1
ATOM 994 N N . ASN A 1 123 ? 8.098 2.854 -4.032 1.00 93.25 123 ASN A N 1
ATOM 995 C CA . ASN A 1 123 ? 8.314 2.040 -5.230 1.00 93.25 123 ASN A CA 1
ATOM 996 C C . ASN A 1 123 ? 9.275 2.705 -6.216 1.00 93.25 123 ASN A C 1
ATOM 998 O O . ASN A 1 123 ? 10.106 2.016 -6.797 1.00 93.25 123 ASN A O 1
ATOM 1002 N N . VAL A 1 124 ? 9.206 4.028 -6.383 1.00 93.38 124 VAL A N 1
ATOM 1003 C CA . VAL A 1 124 ? 10.192 4.793 -7.160 1.00 93.38 124 VAL A CA 1
ATOM 1004 C C . VAL A 1 124 ? 11.584 4.609 -6.559 1.00 93.38 124 VAL A C 1
ATOM 1006 O O . VAL A 1 124 ? 12.518 4.259 -7.271 1.00 93.38 124 VAL A O 1
ATOM 1009 N N . TYR A 1 125 ? 11.725 4.787 -5.245 1.00 92.88 125 TYR A N 1
ATOM 1010 C CA . TYR A 1 125 ? 13.001 4.606 -4.560 1.00 92.88 125 TYR A CA 1
ATOM 1011 C C . TYR A 1 125 ? 13.550 3.181 -4.742 1.00 92.88 125 TYR A C 1
ATOM 1013 O O . TYR A 1 125 ? 14.695 3.012 -5.150 1.00 92.88 125 TYR A O 1
ATOM 1021 N N . ASN A 1 126 ? 12.737 2.147 -4.533 1.00 86.75 126 ASN A N 1
ATOM 1022 C CA . ASN A 1 126 ? 13.190 0.768 -4.721 1.00 86.75 126 ASN A CA 1
ATOM 1023 C C . ASN A 1 126 ? 13.599 0.487 -6.175 1.00 86.75 126 ASN A C 1
ATOM 1025 O O . ASN A 1 126 ? 14.599 -0.188 -6.394 1.00 86.75 126 ASN A O 1
ATOM 1029 N N . LEU A 1 127 ? 12.886 1.043 -7.161 1.00 85.31 127 LEU A N 1
ATOM 1030 C CA . LEU A 1 127 ? 13.231 0.875 -8.574 1.00 85.31 127 LEU A CA 1
ATOM 1031 C C . LEU A 1 127 ? 14.608 1.469 -8.921 1.00 85.31 127 LEU A C 1
ATOM 1033 O O . LEU A 1 127 ? 15.322 0.901 -9.736 1.00 85.31 127 LEU A O 1
ATOM 1037 N N . PHE A 1 128 ? 14.983 2.607 -8.327 1.00 83.19 128 PHE A N 1
ATOM 1038 C CA . PHE A 1 128 ? 16.248 3.288 -8.637 1.00 83.19 128 PHE A CA 1
ATOM 1039 C C . PHE A 1 128 ? 17.436 2.846 -7.775 1.00 83.19 128 PHE A C 1
ATOM 1041 O O . PHE A 1 128 ? 18.575 2.998 -8.209 1.00 83.19 128 PHE A O 1
ATOM 1048 N N . PHE A 1 129 ? 17.192 2.359 -6.555 1.00 78.00 129 PHE A N 1
ATOM 1049 C CA . PHE A 1 129 ? 18.251 2.096 -5.572 1.00 78.00 129 PHE A CA 1
ATOM 1050 C C . PHE A 1 129 ? 18.405 0.621 -5.180 1.00 78.00 129 PHE A C 1
ATOM 1052 O O . PHE A 1 129 ? 19.398 0.282 -4.540 1.00 78.00 129 PHE A O 1
ATOM 1059 N N . TYR A 1 130 ? 17.440 -0.240 -5.518 1.00 67.19 130 TYR A N 1
ATOM 1060 C CA . TYR A 1 130 ? 17.429 -1.656 -5.126 1.00 67.19 130 TYR A CA 1
ATOM 1061 C C . TYR A 1 130 ? 17.235 -2.638 -6.295 1.00 67.19 130 TYR A C 1
ATOM 1063 O O . TYR A 1 130 ? 17.235 -3.846 -6.051 1.00 67.19 130 TYR A O 1
ATOM 1071 N N . ILE A 1 131 ? 17.086 -2.145 -7.531 1.00 54.75 131 ILE A N 1
ATOM 1072 C CA . ILE A 1 131 ? 17.240 -2.939 -8.765 1.00 54.75 131 ILE A CA 1
ATOM 1073 C C . ILE A 1 131 ? 18.708 -2.968 -9.177 1.00 54.75 131 ILE A C 1
ATOM 1075 O O . ILE A 1 131 ? 19.368 -1.912 -9.053 1.00 54.75 131 ILE A O 1
#

Secondary structure (DSSP, 8-state):
-HHHHHHHHHHHHHHHHT---HHHHHHHHTSHHHHHHHHIIIIIIHHHHHHIIIIIIIHHHHHHTT--HHHHHHHHHHHHHHTTTTS-HHHHHHHHHHHHHHHHHHHHH--HHHHHHHHHHHHHHHHHH--

pLDDT: mean 84.23, std 19.14, range [33.16, 98.69]

Nearest PDB structures (foldseek):
  3lcn-assembly2_B  TM=4.703E-01  e=3.610E+00  Saccharomyces cerevisiae